Protein AF-A0A0D6L8A5-F1 (afdb_monomer_lite)

Structure (mmCIF, N/CA/C/O backbone):
data_AF-A0A0D6L8A5-F1
#
_entry.id   AF-A0A0D6L8A5-F1
#
loop_
_atom_site.group_PDB
_atom_site.id
_atom_site.type_symbol
_atom_site.label_atom_id
_atom_site.label_alt_id
_atom_site.label_comp_id
_atom_site.label_asym_id
_atom_site.label_entity_id
_atom_site.label_seq_id
_atom_site.pdbx_PDB_ins_code
_atom_site.Cartn_x
_atom_site.Cartn_y
_atom_site.Cartn_z
_atom_site.occupancy
_atom_site.B_iso_or_equiv
_atom_site.auth_seq_id
_atom_site.auth_comp_id
_atom_site.auth_asym_id
_atom_site.auth_atom_id
_atom_site.pdbx_PDB_model_num
ATOM 1 N N . MET A 1 1 ? 11.646 -34.831 -9.512 1.00 45.56 1 MET A N 1
ATOM 2 C CA . MET A 1 1 ? 12.012 -33.684 -8.659 1.00 45.56 1 MET A CA 1
ATOM 3 C C . MET A 1 1 ? 11.509 -32.444 -9.369 1.00 45.56 1 MET A C 1
ATOM 5 O O . MET A 1 1 ? 12.184 -31.939 -10.252 1.00 45.56 1 MET A O 1
ATOM 9 N N . THR A 1 2 ? 10.25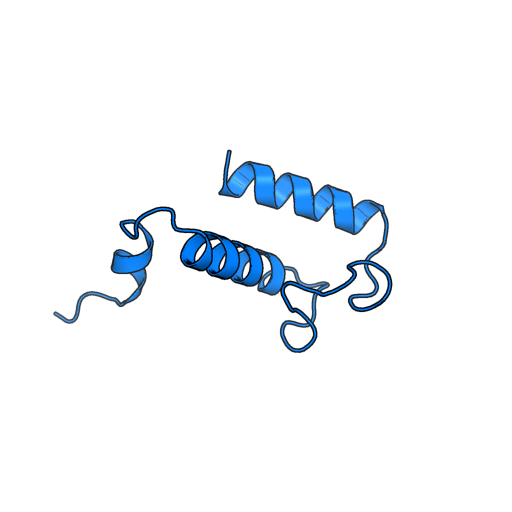9 -32.065 -9.116 1.00 48.16 2 THR A N 1
ATOM 10 C CA . THR A 1 2 ? 9.691 -30.814 -9.625 1.00 48.16 2 THR A CA 1
ATOM 11 C C . THR A 1 2 ? 10.285 -29.705 -8.775 1.00 48.16 2 THR A C 1
ATOM 13 O O . THR A 1 2 ? 10.021 -29.670 -7.575 1.00 48.16 2 THR A O 1
ATOM 16 N N . ALA A 1 3 ? 11.163 -28.887 -9.356 1.00 46.59 3 ALA A N 1
ATOM 17 C CA . ALA A 1 3 ? 11.613 -27.670 -8.696 1.00 46.59 3 ALA A CA 1
ATOM 18 C C . ALA A 1 3 ? 10.368 -26.861 -8.311 1.00 46.59 3 ALA A C 1
ATOM 20 O O . ALA A 1 3 ? 9.442 -26.727 -9.114 1.00 46.59 3 ALA A O 1
ATOM 21 N N . GLU A 1 4 ? 10.301 -26.436 -7.055 1.00 54.09 4 GLU A N 1
ATOM 22 C CA . GLU A 1 4 ? 9.164 -25.672 -6.563 1.00 54.09 4 GLU A CA 1
ATOM 23 C C . GLU A 1 4 ? 9.090 -24.323 -7.298 1.00 54.09 4 GLU A C 1
ATOM 25 O O . GLU A 1 4 ? 10.128 -23.690 -7.504 1.00 54.09 4 GLU A O 1
ATOM 30 N N . PRO A 1 5 ? 7.887 -23.855 -7.684 1.00 58.84 5 PRO A N 1
ATOM 31 C CA . PRO A 1 5 ? 7.700 -22.679 -8.547 1.00 58.84 5 PRO A CA 1
ATOM 32 C C . PRO A 1 5 ? 8.203 -21.361 -7.932 1.00 58.84 5 PRO A C 1
ATOM 34 O O . PRO A 1 5 ? 8.229 -20.332 -8.599 1.00 58.84 5 PRO A O 1
ATOM 37 N N . TYR A 1 6 ? 8.621 -21.378 -6.666 1.00 52.69 6 TYR A N 1
ATOM 38 C CA . TYR A 1 6 ? 9.093 -20.205 -5.941 1.00 52.69 6 TYR A CA 1
ATOM 39 C C . TYR A 1 6 ? 10.533 -19.795 -6.291 1.00 52.69 6 TYR A C 1
ATOM 41 O O . TYR A 1 6 ? 10.885 -18.635 -6.089 1.00 52.69 6 TYR A O 1
ATOM 49 N N . SER A 1 7 ? 11.368 -20.684 -6.855 1.00 54.09 7 SER A N 1
ATOM 50 C CA . SER A 1 7 ? 12.770 -20.341 -7.164 1.00 54.09 7 SER A CA 1
ATOM 51 C C . SER A 1 7 ? 12.942 -19.433 -8.386 1.00 54.09 7 SER A C 1
ATOM 53 O O . SER A 1 7 ? 13.995 -18.824 -8.545 1.00 54.09 7 SER A O 1
ATOM 55 N N . GLU A 1 8 ? 11.942 -19.338 -9.266 1.00 53.31 8 GLU A N 1
ATOM 56 C CA . GLU A 1 8 ? 12.013 -18.480 -10.460 1.00 53.31 8 GLU A CA 1
ATOM 57 C C . GLU A 1 8 ? 11.757 -16.996 -10.145 1.00 53.31 8 GLU A C 1
ATOM 59 O O . GLU A 1 8 ? 12.157 -16.122 -10.914 1.00 53.31 8 GLU A O 1
ATOM 64 N N . LEU A 1 9 ? 11.172 -16.684 -8.983 1.00 54.69 9 LEU A N 1
ATOM 65 C CA . LEU A 1 9 ? 10.892 -15.302 -8.576 1.00 54.69 9 LEU A CA 1
ATOM 66 C C . LEU A 1 9 ? 12.159 -14.515 -8.199 1.00 54.69 9 LEU A C 1
ATOM 68 O O . LEU A 1 9 ? 12.155 -13.290 -8.264 1.00 54.69 9 LEU A O 1
ATOM 72 N N . THR A 1 10 ? 13.257 -15.193 -7.853 1.00 53.28 10 THR A N 1
ATOM 73 C CA . THR A 1 10 ? 14.491 -14.547 -7.365 1.00 53.28 10 THR A CA 1
ATOM 74 C C . THR A 1 10 ? 15.462 -14.136 -8.477 1.00 53.28 10 THR A C 1
ATOM 76 O O . THR A 1 10 ? 16.459 -13.473 -8.204 1.00 53.28 10 THR A O 1
ATOM 79 N N . THR A 1 11 ? 15.182 -14.498 -9.737 1.00 57.19 11 THR A N 1
ATOM 80 C CA . THR A 1 11 ? 16.043 -14.193 -10.902 1.00 57.19 11 THR A CA 1
ATOM 81 C C . THR A 1 11 ? 15.326 -13.426 -12.015 1.00 57.19 11 THR A C 1
ATOM 83 O O . THR A 1 11 ? 15.930 -13.129 -13.050 1.00 57.19 11 THR A O 1
ATOM 86 N N . ALA A 1 12 ? 14.052 -13.073 -11.814 1.00 61.22 12 ALA A N 1
ATOM 87 C CA . ALA A 1 12 ? 13.304 -12.288 -12.782 1.00 61.22 12 ALA A CA 1
ATOM 88 C C . ALA A 1 12 ? 13.923 -10.880 -12.920 1.00 61.22 12 ALA A C 1
ATOM 90 O O . ALA A 1 12 ? 14.224 -10.235 -11.912 1.00 61.22 12 ALA A O 1
ATOM 91 N N . PRO A 1 13 ? 14.130 -10.378 -14.151 1.00 66.75 13 PRO A N 1
ATOM 92 C CA . PRO A 1 13 ? 14.644 -9.031 -14.361 1.00 66.75 13 PRO A CA 1
ATOM 93 C C . PRO A 1 13 ? 13.724 -8.004 -13.692 1.00 66.75 13 PRO A C 1
ATOM 95 O O . PRO A 1 13 ? 12.506 -8.124 -13.803 1.00 66.75 13 PRO A O 1
ATOM 98 N N . LEU A 1 14 ? 14.310 -6.990 -13.038 1.00 68.31 14 LEU A N 1
ATOM 99 C CA . LEU A 1 14 ? 13.615 -5.840 -12.441 1.00 68.31 14 LEU A CA 1
ATOM 100 C C . LEU A 1 14 ? 12.917 -5.015 -13.531 1.00 68.31 14 LEU A C 1
ATOM 102 O O . LEU A 1 14 ? 13.382 -3.969 -13.978 1.00 68.31 14 LEU A O 1
ATOM 106 N N . THR A 1 15 ? 11.792 -5.531 -14.001 1.00 83.38 15 THR A N 1
ATOM 107 C CA . THR A 1 15 ? 10.875 -4.852 -14.904 1.00 83.38 15 THR A CA 1
ATOM 108 C C . THR A 1 15 ? 9.792 -4.160 -14.087 1.00 83.38 15 THR A C 1
ATOM 110 O O . THR A 1 15 ? 9.491 -4.560 -12.961 1.00 83.38 15 THR A O 1
ATOM 113 N N . LYS A 1 16 ? 9.163 -3.132 -14.666 1.00 81.88 16 LYS A N 1
ATOM 114 C CA . LYS A 1 16 ? 8.049 -2.428 -14.017 1.00 81.88 16 LYS A CA 1
ATOM 115 C C . LYS A 1 16 ? 6.967 -3.410 -13.551 1.00 81.88 16 LYS A C 1
ATOM 117 O O . LYS A 1 16 ? 6.574 -3.366 -12.398 1.00 81.88 16 LYS A O 1
ATOM 122 N N . LYS A 1 17 ? 6.594 -4.366 -14.403 1.00 84.62 17 LYS A N 1
ATOM 123 C CA . LYS A 1 17 ? 5.591 -5.388 -14.083 1.00 84.62 17 LYS A CA 1
ATOM 124 C C . LYS A 1 17 ? 5.986 -6.253 -12.881 1.00 84.62 17 LYS A C 1
ATOM 126 O O . LYS A 1 17 ? 5.206 -6.405 -11.956 1.00 84.62 17 LYS A O 1
ATOM 131 N N . THR A 1 18 ? 7.209 -6.781 -12.863 1.00 84.06 18 THR A N 1
ATOM 132 C CA . THR A 1 18 ? 7.681 -7.603 -11.734 1.00 84.06 18 THR A CA 1
ATOM 133 C C . THR A 1 18 ? 7.777 -6.809 -10.432 1.00 84.06 18 THR A C 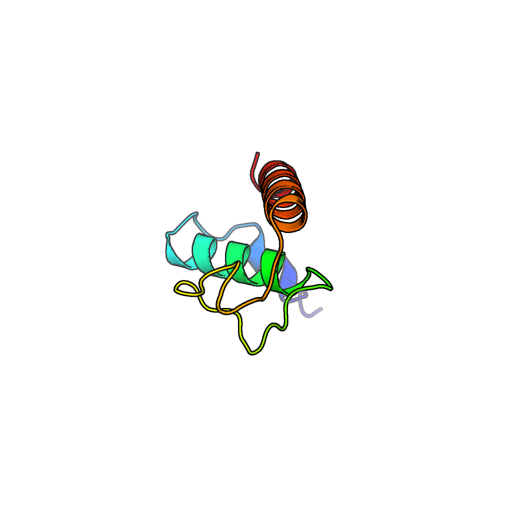1
ATOM 135 O O . THR A 1 18 ? 7.611 -7.380 -9.361 1.00 84.06 18 THR A O 1
ATOM 138 N N . LEU A 1 19 ? 8.042 -5.499 -10.506 1.00 86.12 19 LEU A N 1
ATOM 139 C CA . LEU A 1 19 ? 8.042 -4.625 -9.334 1.00 86.12 19 LEU A CA 1
ATOM 140 C C . LEU A 1 19 ? 6.618 -4.411 -8.805 1.00 86.12 19 LEU A C 1
ATOM 142 O O . LEU A 1 19 ? 6.393 -4.552 -7.610 1.00 86.12 19 LEU A O 1
ATOM 146 N N . GLU A 1 20 ? 5.667 -4.125 -9.695 1.00 87.50 20 GLU A N 1
ATOM 147 C CA . GLU A 1 20 ? 4.246 -3.988 -9.353 1.00 87.50 20 GLU A CA 1
ATOM 148 C C . GLU A 1 20 ? 3.704 -5.270 -8.709 1.00 87.50 20 GLU A C 1
ATOM 150 O O . GLU A 1 20 ? 3.095 -5.207 -7.643 1.00 87.50 20 GLU A O 1
ATOM 155 N N . ASP A 1 21 ? 4.012 -6.437 -9.284 1.00 87.69 21 ASP A N 1
ATOM 156 C CA . ASP A 1 21 ? 3.602 -7.737 -8.743 1.00 87.69 21 ASP A CA 1
ATOM 157 C C . ASP A 1 21 ? 4.176 -7.974 -7.329 1.00 87.69 21 ASP A C 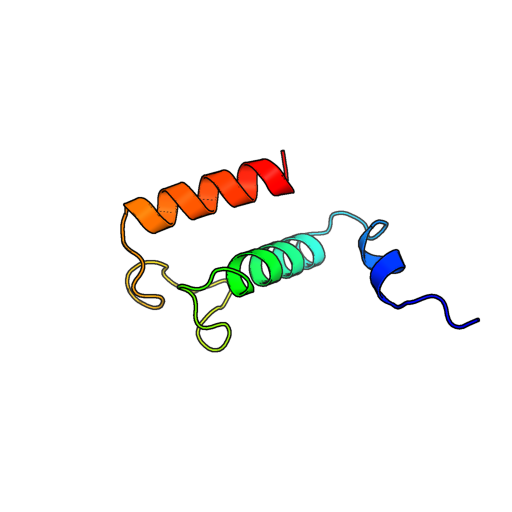1
ATOM 159 O O . ASP A 1 21 ? 3.465 -8.450 -6.442 1.00 87.69 21 ASP A O 1
ATOM 163 N N . ARG A 1 22 ? 5.443 -7.600 -7.083 1.00 86.94 22 ARG A N 1
ATOM 164 C CA . ARG A 1 22 ? 6.059 -7.701 -5.746 1.00 86.94 22 ARG A CA 1
ATOM 165 C C . ARG A 1 22 ? 5.434 -6.726 -4.745 1.00 86.94 22 ARG A C 1
ATOM 167 O O . ARG A 1 22 ? 5.191 -7.119 -3.611 1.00 86.94 22 ARG A O 1
ATOM 174 N N . ILE A 1 23 ? 5.148 -5.489 -5.150 1.00 87.12 23 ILE A N 1
ATOM 175 C CA . ILE A 1 23 ? 4.492 -4.491 -4.290 1.00 87.12 23 ILE A CA 1
ATOM 176 C C . ILE A 1 23 ? 3.094 -4.975 -3.888 1.00 87.12 23 ILE A C 1
ATOM 178 O O . ILE A 1 23 ? 2.772 -4.980 -2.702 1.00 87.12 23 ILE A O 1
ATOM 182 N N . ILE A 1 24 ? 2.287 -5.437 -4.850 1.00 89.50 24 ILE A N 1
ATOM 183 C CA . ILE A 1 24 ? 0.954 -6.003 -4.586 1.00 89.50 24 ILE A CA 1
ATOM 184 C C . ILE A 1 24 ? 1.056 -7.188 -3.624 1.00 89.50 24 ILE A C 1
ATOM 186 O O . ILE A 1 24 ? 0.266 -7.279 -2.688 1.00 89.50 24 ILE A O 1
ATOM 190 N N . LEU A 1 25 ? 2.032 -8.079 -3.827 1.00 88.19 25 LEU A N 1
ATOM 191 C CA . LEU A 1 25 ? 2.241 -9.233 -2.958 1.00 88.19 25 LEU A CA 1
ATOM 192 C C . LEU A 1 25 ? 2.528 -8.803 -1.515 1.00 88.19 25 LEU A C 1
ATOM 194 O O . LEU A 1 25 ? 1.823 -9.245 -0.613 1.00 88.19 25 LEU A O 1
ATOM 198 N N . VAL A 1 26 ? 3.505 -7.920 -1.298 1.00 86.81 26 VAL A N 1
ATOM 199 C CA . VAL A 1 26 ? 3.882 -7.439 0.044 1.00 86.81 26 VAL A CA 1
ATOM 200 C C . VAL A 1 26 ? 2.695 -6.775 0.737 1.00 86.81 26 VAL A C 1
ATOM 202 O O . VAL A 1 26 ? 2.379 -7.101 1.878 1.00 86.81 26 VAL A O 1
ATOM 205 N N . LEU A 1 27 ? 1.978 -5.906 0.024 1.00 87.19 27 LEU A N 1
ATOM 206 C CA . LEU A 1 27 ? 0.790 -5.232 0.544 1.00 87.19 27 LEU A CA 1
ATOM 207 C C . LEU A 1 27 ? -0.353 -6.202 0.862 1.00 87.19 27 LEU A C 1
ATOM 209 O O . LEU A 1 27 ? -1.063 -6.015 1.844 1.00 87.19 27 LEU A O 1
ATOM 213 N N . SER A 1 28 ? -0.527 -7.261 0.069 1.00 89.00 28 SER A N 1
ATOM 214 C CA . SER A 1 28 ? -1.567 -8.269 0.306 1.00 89.00 28 SER A CA 1
ATOM 215 C C . SER A 1 28 ? -1.316 -9.137 1.543 1.00 89.00 28 SER A C 1
ATOM 217 O O . SER A 1 28 ? -2.248 -9.767 2.037 1.00 89.00 28 SER A O 1
ATOM 219 N N . LEU A 1 29 ? -0.073 -9.179 2.035 1.00 86.94 29 LEU A N 1
ATOM 220 C CA . LEU A 1 29 ? 0.305 -9.895 3.255 1.00 86.94 29 LEU A CA 1
ATOM 221 C C . LEU A 1 29 ? 0.083 -9.058 4.522 1.00 86.94 29 LEU A C 1
ATOM 223 O O . LEU A 1 29 ? 0.244 -9.575 5.624 1.00 86.94 29 LEU A O 1
ATOM 227 N N . TYR A 1 30 ? -0.281 -7.782 4.384 1.00 87.56 30 TYR A N 1
ATOM 228 C CA . TYR A 1 30 ? -0.572 -6.925 5.521 1.00 87.56 30 TYR A CA 1
ATOM 229 C C . TYR A 1 30 ? -1.968 -7.230 6.071 1.00 87.56 30 TYR A C 1
ATOM 231 O O . TYR A 1 30 ? -2.960 -7.037 5.372 1.00 87.56 30 TYR A O 1
ATOM 239 N N . ASP A 1 31 ? -2.070 -7.652 7.335 1.00 87.81 31 ASP A N 1
ATOM 240 C CA . ASP A 1 31 ? -3.333 -8.112 7.949 1.00 87.81 31 ASP A CA 1
ATOM 241 C C . ASP A 1 31 ? -4.476 -7.080 7.895 1.00 87.81 31 ASP A C 1
ATOM 243 O O . ASP A 1 31 ? -5.654 -7.436 7.974 1.00 87.81 31 ASP A O 1
ATOM 247 N N . LYS A 1 32 ? -4.144 -5.789 7.773 1.00 86.75 32 LYS A N 1
ATOM 248 C CA . LYS A 1 32 ? -5.124 -4.696 7.682 1.00 86.75 32 LYS A CA 1
ATOM 249 C C . LYS A 1 32 ? -5.636 -4.447 6.258 1.00 86.75 32 LYS A C 1
ATOM 251 O O . LYS A 1 32 ? -6.606 -3.712 6.093 1.00 86.75 32 LYS A O 1
ATOM 256 N N . ILE A 1 33 ? -5.020 -5.045 5.237 1.00 89.88 33 ILE A N 1
ATOM 257 C CA . ILE A 1 33 ? -5.404 -4.896 3.831 1.00 89.88 33 ILE A CA 1
ATOM 258 C C . ILE A 1 33 ? -6.250 -6.096 3.399 1.00 89.88 33 ILE A C 1
ATOM 260 O O . ILE A 1 33 ? -5.855 -7.245 3.553 1.00 89.88 33 ILE A O 1
ATOM 264 N N . ASP A 1 34 ? -7.409 -5.830 2.790 1.00 89.62 34 ASP A N 1
ATOM 265 C CA . ASP A 1 34 ? -8.161 -6.852 2.053 1.00 89.62 34 ASP A CA 1
ATOM 266 C C . ASP A 1 34 ? -7.568 -6.991 0.638 1.00 89.62 34 ASP A C 1
ATOM 268 O O . ASP A 1 34 ? -7.728 -6.068 -0.173 1.00 89.62 34 ASP A O 1
ATOM 272 N N . PRO A 1 35 ? -6.944 -8.133 0.283 1.00 88.25 35 PRO A N 1
ATOM 273 C CA . PRO A 1 35 ? -6.331 -8.324 -1.031 1.00 88.25 35 PRO A CA 1
ATOM 274 C C . PRO A 1 35 ? -7.317 -8.166 -2.191 1.00 88.25 35 PRO A C 1
ATOM 276 O O . PRO A 1 35 ? -6.912 -7.893 -3.315 1.00 88.25 35 PRO A O 1
ATOM 279 N N . LYS A 1 36 ? -8.623 -8.329 -1.942 1.00 89.38 36 LYS A N 1
ATOM 280 C CA . LYS A 1 36 ? -9.660 -8.166 -2.970 1.00 89.38 36 LYS A CA 1
ATOM 281 C C . LYS A 1 36 ? -9.940 -6.706 -3.313 1.00 89.38 36 LYS A C 1
ATOM 283 O O . LYS A 1 36 ? -10.516 -6.444 -4.366 1.00 89.38 36 LYS A O 1
ATOM 288 N N . LYS A 1 37 ? -9.591 -5.778 -2.420 1.00 88.12 37 LYS A N 1
ATOM 289 C CA . LYS A 1 37 ? -9.734 -4.331 -2.627 1.00 88.12 37 LYS A CA 1
ATOM 290 C C . LYS A 1 37 ? -8.447 -3.683 -3.120 1.00 88.12 37 LYS A C 1
ATOM 292 O O . LYS A 1 37 ? -8.501 -2.569 -3.622 1.00 88.12 37 LYS A O 1
ATOM 297 N N . LEU A 1 38 ? -7.322 -4.377 -2.981 1.00 90.50 38 LEU A N 1
ATOM 298 C CA . LEU A 1 38 ? -6.009 -3.869 -3.332 1.00 90.50 38 LEU A CA 1
ATOM 299 C C . LEU A 1 38 ? -5.783 -3.894 -4.848 1.00 90.50 38 LEU A C 1
ATOM 301 O O . LEU A 1 38 ? -5.808 -4.941 -5.495 1.00 90.50 38 LEU A O 1
ATOM 305 N N . THR A 1 39 ? -5.500 -2.724 -5.402 1.00 90.62 39 THR A N 1
ATOM 306 C CA . THR A 1 39 ? -5.085 -2.507 -6.789 1.00 90.62 39 THR A CA 1
ATOM 307 C C . THR A 1 39 ? -3.949 -1.487 -6.826 1.00 90.62 39 THR A C 1
ATOM 309 O O . THR A 1 39 ? -3.749 -0.737 -5.871 1.00 90.62 39 THR A O 1
ATOM 312 N N . MET A 1 40 ? -3.225 -1.409 -7.946 1.00 88.25 40 MET A N 1
ATOM 313 C CA . MET A 1 40 ? -2.158 -0.409 -8.126 1.00 88.25 40 MET A CA 1
ATOM 314 C C . MET A 1 40 ? -2.661 1.042 -8.068 1.00 88.25 40 MET A C 1
ATOM 316 O O . MET A 1 40 ? -1.873 1.946 -7.812 1.00 88.25 40 MET A O 1
ATOM 320 N N . ASP A 1 41 ? -3.960 1.253 -8.286 1.00 90.75 41 ASP A N 1
ATOM 321 C CA . ASP A 1 41 ? -4.604 2.567 -8.278 1.00 90.75 41 ASP A CA 1
ATOM 322 C C . ASP A 1 41 ? -5.348 2.859 -6.958 1.00 90.75 41 ASP A C 1
ATOM 324 O O . ASP A 1 41 ? -6.052 3.862 -6.862 1.00 90.75 41 ASP A O 1
ATOM 328 N N . SER A 1 42 ? -5.240 1.978 -5.954 1.00 90.50 42 SER A N 1
ATOM 329 C CA . SER A 1 42 ? -5.967 2.109 -4.684 1.00 90.50 42 SER A CA 1
ATOM 330 C C . SER A 1 42 ? -5.452 3.264 -3.828 1.00 90.50 42 SER A C 1
ATOM 332 O O . SER A 1 42 ? -4.251 3.393 -3.590 1.00 90.50 42 SER A O 1
ATOM 334 N N . ASP A 1 43 ? -6.372 4.050 -3.272 1.00 90.19 43 ASP A N 1
ATOM 335 C CA . ASP A 1 43 ? -6.073 5.034 -2.235 1.00 90.19 43 ASP A CA 1
ATOM 336 C C . ASP A 1 43 ? -6.012 4.338 -0.865 1.00 90.19 43 ASP A C 1
ATOM 338 O O . ASP A 1 43 ? -7.000 3.784 -0.372 1.00 90.19 43 ASP A O 1
ATOM 342 N N . PHE A 1 44 ? -4.844 4.372 -0.219 1.00 87.56 44 PHE A N 1
ATOM 343 C CA . PHE A 1 44 ? -4.623 3.678 1.055 1.00 87.56 44 PHE A CA 1
ATOM 344 C C . PHE A 1 44 ? -5.546 4.159 2.179 1.00 87.56 44 PHE A C 1
ATOM 346 O O . PHE A 1 44 ? -5.905 3.369 3.047 1.00 87.56 44 PHE A O 1
ATOM 353 N N . SER A 1 45 ? -5.994 5.415 2.156 1.00 88.62 45 SER A N 1
ATOM 354 C CA . SER A 1 45 ? -6.916 5.921 3.171 1.00 88.62 45 SER A CA 1
ATOM 355 C C . SER A 1 45 ? -8.372 5.682 2.779 1.00 88.62 45 SER A C 1
ATOM 357 O O . SER A 1 45 ? -9.147 5.150 3.570 1.00 88.62 45 SER A O 1
ATOM 359 N N . LYS A 1 46 ? -8.769 6.047 1.556 1.00 89.88 46 LYS A N 1
ATOM 360 C CA . LYS A 1 46 ? -10.181 6.009 1.141 1.00 89.88 46 LYS A CA 1
ATOM 361 C C . LYS A 1 46 ? -10.668 4.614 0.770 1.00 89.88 46 LYS A C 1
ATOM 363 O O . LYS A 1 46 ? -11.803 4.277 1.101 1.00 89.88 46 LYS A O 1
ATOM 368 N N . ASP A 1 47 ? -9.832 3.822 0.106 1.00 89.94 47 ASP A N 1
ATOM 369 C CA . ASP A 1 47 ? -10.228 2.515 -0.425 1.00 89.94 47 ASP A CA 1
ATOM 370 C C . ASP A 1 47 ? -9.857 1.383 0.537 1.00 89.94 47 ASP A C 1
ATOM 372 O O . ASP A 1 47 ? -10.634 0.439 0.722 1.00 89.94 47 ASP A O 1
ATOM 376 N N . LEU A 1 48 ? -8.693 1.500 1.188 1.00 89.81 48 LEU A N 1
ATOM 377 C CA . LEU A 1 48 ? -8.189 0.491 2.127 1.00 89.81 48 LEU A CA 1
ATOM 378 C C . LEU A 1 48 ? -8.474 0.828 3.597 1.00 89.81 48 LEU A C 1
ATOM 380 O O . LEU A 1 48 ? -8.419 -0.065 4.438 1.00 89.81 48 LEU A O 1
ATOM 384 N N . GLY A 1 49 ? -8.846 2.073 3.911 1.00 89.50 49 GLY A N 1
ATOM 385 C CA . GLY A 1 49 ? -9.205 2.470 5.275 1.00 89.50 49 GLY A CA 1
ATOM 386 C C . GLY A 1 49 ? -8.023 2.531 6.242 1.00 89.50 49 GLY A C 1
ATOM 387 O O . GLY A 1 49 ? -8.245 2.459 7.4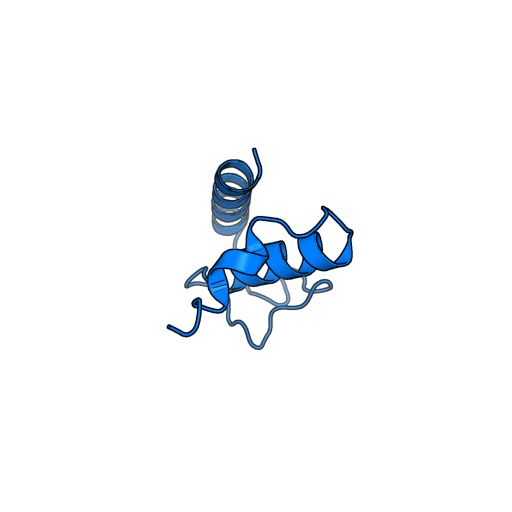48 1.00 89.50 49 GLY A O 1
ATOM 388 N N . LEU A 1 50 ? -6.794 2.638 5.729 1.00 91.06 50 LEU A N 1
ATOM 389 C CA . LEU A 1 50 ? -5.584 2.711 6.541 1.00 91.06 50 LEU A CA 1
ATOM 390 C C . LEU A 1 50 ? -5.430 4.101 7.157 1.00 91.06 50 LEU A C 1
ATOM 392 O O . LEU A 1 50 ? -5.756 5.125 6.539 1.00 91.06 50 LEU A O 1
ATOM 396 N N . ASP A 1 51 ? -4.914 4.132 8.382 1.00 91.81 51 ASP A N 1
ATOM 397 C CA . ASP A 1 51 ? -4.580 5.377 9.058 1.00 91.81 51 ASP A CA 1
ATOM 398 C C . ASP A 1 51 ? -3.151 5.855 8.719 1.00 91.81 51 ASP A C 1
ATOM 400 O O . ASP A 1 51 ? -2.417 5.256 7.928 1.00 91.81 51 ASP A O 1
ATOM 404 N N . SER A 1 52 ? -2.750 7.002 9.274 1.00 91.94 52 SER A N 1
ATOM 405 C CA . SER A 1 52 ? -1.418 7.560 9.023 1.00 91.94 52 SER A CA 1
ATOM 406 C C . SER A 1 52 ? -0.278 6.738 9.632 1.00 91.94 52 SER A C 1
ATOM 408 O O . SER A 1 52 ? 0.850 6.865 9.164 1.00 91.94 52 SER A O 1
ATOM 410 N N . LEU A 1 53 ? -0.537 5.951 10.683 1.00 91.56 53 LEU A N 1
ATOM 411 C CA . LEU A 1 53 ? 0.472 5.099 11.317 1.00 91.56 53 LEU A CA 1
ATOM 412 C C . LEU A 1 53 ? 0.685 3.832 10.488 1.00 91.56 53 LEU A C 1
ATOM 414 O O . LEU A 1 53 ? 1.829 3.492 10.198 1.00 91.56 53 LEU A O 1
ATOM 418 N N . ASP A 1 54 ? -0.401 3.226 10.010 1.00 90.06 54 ASP A N 1
ATOM 419 C CA . ASP A 1 54 ? -0.383 2.080 9.100 1.00 90.06 54 ASP A CA 1
ATOM 420 C C . ASP A 1 54 ? 0.453 2.364 7.852 1.00 90.06 54 ASP A C 1
ATOM 422 O O . ASP A 1 54 ? 1.235 1.529 7.405 1.00 90.06 54 ASP A O 1
ATOM 426 N N . HIS A 1 55 ? 0.332 3.576 7.311 1.00 85.88 55 HIS A N 1
ATOM 427 C CA . HIS A 1 55 ? 1.090 4.009 6.141 1.00 85.88 55 HIS A 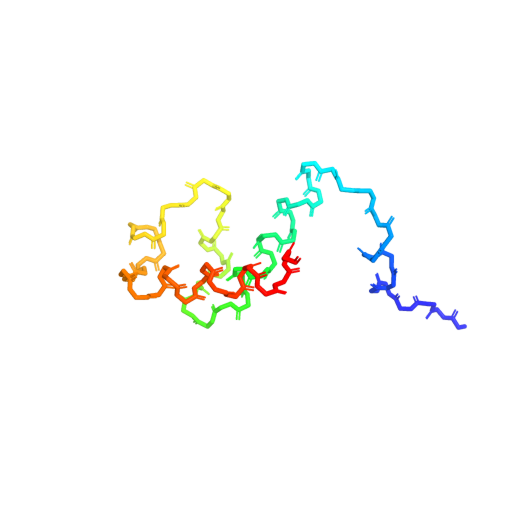CA 1
ATOM 428 C C . HIS A 1 55 ? 2.608 4.018 6.396 1.00 85.88 55 HIS A C 1
ATOM 430 O O . HIS A 1 55 ? 3.384 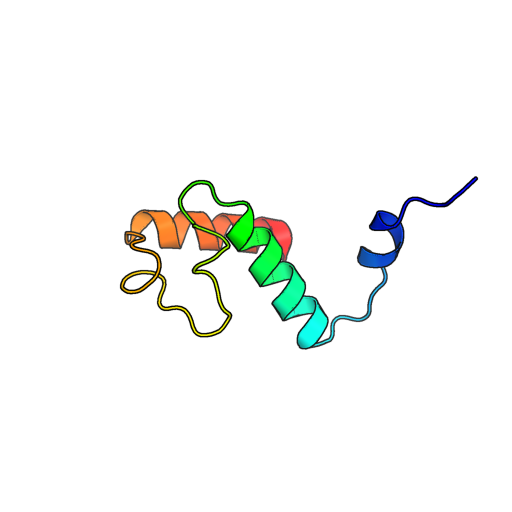3.626 5.527 1.00 85.88 55 HIS A O 1
ATOM 436 N N . VAL A 1 56 ? 3.035 4.459 7.586 1.00 90.56 56 VAL A N 1
ATOM 437 C CA . VAL A 1 56 ? 4.453 4.491 7.983 1.00 90.56 56 VAL A CA 1
ATOM 438 C C . VAL A 1 56 ? 4.975 3.076 8.218 1.00 90.56 56 VAL A C 1
ATOM 440 O O . VAL A 1 56 ? 6.069 2.755 7.761 1.00 90.56 56 VAL A O 1
ATOM 443 N N . GLU A 1 57 ? 4.190 2.219 8.875 1.00 88.44 57 GLU A N 1
ATOM 444 C CA . GLU A 1 57 ? 4.518 0.800 9.072 1.00 88.44 57 GLU A CA 1
ATOM 445 C C . GLU A 1 57 ? 4.726 0.081 7.733 1.00 88.44 57 GLU A C 1
ATOM 447 O O . GLU A 1 57 ? 5.718 -0.624 7.549 1.00 88.44 57 GLU A O 1
ATOM 452 N N . MET A 1 58 ? 3.850 0.340 6.762 1.00 85.88 58 MET A N 1
ATOM 453 C CA . MET A 1 58 ? 3.963 -0.202 5.410 1.00 85.88 58 MET A CA 1
ATOM 454 C C . MET A 1 58 ? 5.230 0.251 4.682 1.00 85.88 58 MET A C 1
ATOM 456 O O . MET A 1 58 ? 5.884 -0.565 4.035 1.00 85.88 58 MET A O 1
ATOM 460 N N . ILE A 1 59 ? 5.579 1.539 4.773 1.00 86.44 59 ILE A N 1
ATOM 461 C CA . ILE A 1 59 ? 6.798 2.063 4.145 1.00 86.44 59 ILE A CA 1
ATOM 462 C C . ILE A 1 59 ? 8.029 1.404 4.763 1.00 86.44 59 ILE A C 1
ATOM 464 O O . ILE A 1 59 ? 8.894 0.964 4.017 1.00 86.44 59 ILE A O 1
ATOM 468 N N . MET A 1 60 ? 8.084 1.252 6.090 1.00 88.38 60 MET A N 1
ATOM 469 C CA . MET A 1 60 ? 9.203 0.567 6.749 1.00 88.38 60 MET A CA 1
ATOM 470 C C . MET A 1 60 ? 9.341 -0.892 6.289 1.00 88.38 60 MET A C 1
ATOM 472 O O . MET A 1 60 ? 10.448 -1.335 5.999 1.00 88.38 60 MET A O 1
ATOM 476 N N . ALA A 1 61 ? 8.230 -1.626 6.154 1.00 84.88 61 ALA A N 1
ATOM 477 C CA . ALA A 1 61 ? 8.249 -2.998 5.640 1.00 84.88 61 ALA A CA 1
ATOM 478 C C . ALA A 1 61 ? 8.708 -3.073 4.170 1.00 84.88 61 ALA A C 1
ATOM 480 O O . ALA A 1 61 ? 9.428 -3.991 3.783 1.00 84.88 61 ALA A O 1
ATOM 481 N N . MET A 1 62 ? 8.326 -2.095 3.342 1.00 84.56 62 MET A N 1
ATOM 482 C CA . MET A 1 62 ? 8.819 -1.993 1.965 1.00 84.56 62 MET A CA 1
ATOM 483 C C . MET A 1 62 ? 10.301 -1.621 1.899 1.00 84.56 62 MET A C 1
ATOM 485 O O . MET A 1 62 ? 11.020 -2.155 1.059 1.00 84.56 62 MET A O 1
ATOM 489 N N . GLU A 1 63 ? 10.770 -0.721 2.761 1.00 86.62 63 GLU A N 1
ATOM 490 C CA . GLU A 1 63 ? 12.186 -0.363 2.852 1.00 86.62 63 GLU A CA 1
ATOM 491 C C . GLU A 1 63 ? 13.046 -1.566 3.266 1.00 86.62 63 GLU A C 1
ATOM 493 O O . GLU A 1 63 ? 14.139 -1.724 2.735 1.00 86.62 63 GLU A O 1
ATOM 498 N N . GLU A 1 64 ? 12.553 -2.454 4.135 1.00 84.19 64 GLU A N 1
ATOM 499 C CA . GLU A 1 64 ? 13.246 -3.701 4.498 1.00 84.19 64 GLU A CA 1
ATOM 500 C C . GLU A 1 64 ? 13.259 -4.742 3.359 1.00 84.19 64 GLU A C 1
ATOM 502 O O . GLU A 1 64 ? 14.250 -5.444 3.176 1.00 84.19 64 GLU A O 1
ATOM 507 N N . GLU A 1 65 ? 12.187 -4.837 2.564 1.00 79.81 65 GLU A N 1
ATOM 508 C CA . GLU A 1 65 ? 12.064 -5.813 1.463 1.00 79.81 65 GLU A CA 1
ATOM 509 C C . GLU A 1 65 ? 12.803 -5.393 0.173 1.00 79.81 65 GLU A C 1
ATOM 511 O O . GLU A 1 65 ? 13.170 -6.241 -0.652 1.00 79.81 65 GLU A O 1
ATOM 516 N N . PHE A 1 66 ? 12.998 -4.088 -0.046 1.00 77.31 66 PHE A N 1
ATOM 517 C CA . PHE A 1 66 ? 13.571 -3.544 -1.287 1.00 77.31 66 PHE A CA 1
ATOM 518 C C . PHE A 1 66 ? 14.844 -2.699 -1.109 1.00 77.31 66 PHE A C 1
ATOM 520 O O . PHE A 1 66 ? 15.453 -2.356 -2.129 1.00 77.31 66 PHE A O 1
ATOM 527 N N . GLY A 1 67 ? 15.225 -2.336 0.119 1.00 67.06 67 GLY A N 1
ATOM 528 C CA . GLY A 1 67 ? 16.471 -1.622 0.441 1.00 67.06 67 GLY A CA 1
ATOM 529 C C . GLY A 1 67 ? 17.707 -2.512 0.420 1.00 67.06 67 GLY A C 1
ATOM 530 O O . GLY A 1 67 ? 18.786 -1.975 0.074 1.00 67.06 67 GLY A O 1
#

Foldseek 3Di:
DPDDPVVVLVPDPPDPVNVLVVLLVLQCPPPQAPSVQDDPPDDCCPRSVDDPVSVVVSVVSVVVVPD

Radius of gyration: 13.88 Å; chains: 1; bounding box: 27×41×26 Å

InterPro domains:
  IPR003231 Acyl carrier protein [PTHR20863] (7-67)
  IPR009081 Phosphopantetheine binding ACP domain [PF00550] (30-67)
  IPR009081 Phosphopantetheine binding ACP domain [PS50075] (17-67)
  IPR036736 ACP-like superfamily [G3DSA:1.10.1200.10] (6-67)
  IPR036736 ACP-like superfamily [SSF47336] (14-67)

Sequence (67 aa):
MTAEPYSELTTAPLTKKTLEDRIILVLSLYDKIDPKKLTMDSDFSKDLGLDSLDHVEMIMAMEEEFG

Organism: NCBI:txid53326

pLDDT: mean 80.62, std 13.8, range [45.56, 91.94]

Secondary structure (DSSP, 8-state):
----GGGGGGSS---HHHHHHHHHHHHHTSTTS-TTT--TT--TTTTT---HHHHHHHHHHHHHHH-